Protein AF-A0A327TSM6-F1 (afdb_monomer_lite)

Structure (mmCIF, N/CA/C/O backbone):
data_AF-A0A327TSM6-F1
#
_entry.id   AF-A0A327TSM6-F1
#
loop_
_atom_site.group_PDB
_atom_site.id
_atom_site.type_symbol
_atom_site.label_atom_id
_atom_site.label_alt_id
_atom_site.label_comp_id
_atom_site.label_asym_id
_atom_site.label_entity_id
_atom_site.label_seq_id
_atom_site.pdbx_PDB_ins_code
_atom_site.Cartn_x
_atom_site.Cartn_y
_atom_site.Cartn_z
_atom_site.occupancy
_atom_site.B_iso_or_equiv
_atom_site.auth_seq_id
_atom_site.auth_comp_id
_atom_site.auth_asym_id
_atom_site.auth_atom_id
_atom_site.pdbx_PDB_model_num
ATOM 1 N N . MET A 1 1 ? 3.120 12.162 -18.384 1.00 59.00 1 MET A N 1
ATOM 2 C CA . MET A 1 1 ? 2.497 12.455 -17.069 1.00 59.00 1 MET A CA 1
ATOM 3 C C . MET A 1 1 ? 2.099 13.924 -17.020 1.00 59.00 1 MET A C 1
ATOM 5 O O . MET A 1 1 ? 2.922 14.766 -17.351 1.00 59.00 1 MET A O 1
ATOM 9 N N . SER A 1 2 ? 0.860 14.242 -16.639 1.00 67.25 2 SER A N 1
ATOM 10 C CA . SER A 1 2 ? 0.430 15.638 -16.445 1.00 67.25 2 SER A CA 1
ATOM 11 C C . SER A 1 2 ? 1.059 16.234 -15.179 1.00 67.25 2 SER A C 1
ATOM 13 O O . SER A 1 2 ? 1.199 15.537 -14.173 1.00 67.25 2 SER A O 1
ATOM 15 N N . ARG A 1 3 ? 1.384 17.535 -15.189 1.00 59.25 3 ARG A N 1
ATOM 16 C CA . ARG A 1 3 ? 1.973 18.266 -14.046 1.00 59.25 3 ARG A CA 1
ATOM 17 C C . ARG A 1 3 ? 1.148 18.119 -12.758 1.00 59.25 3 ARG A C 1
ATOM 19 O O . ARG A 1 3 ? 1.703 18.069 -11.662 1.00 59.25 3 ARG A O 1
ATOM 26 N N . ALA A 1 4 ? -0.175 17.999 -12.894 1.00 59.69 4 ALA A N 1
ATOM 27 C CA . ALA A 1 4 ? -1.097 17.781 -11.781 1.00 59.69 4 ALA A CA 1
ATOM 28 C C . ALA A 1 4 ? -0.918 16.404 -11.111 1.00 59.69 4 ALA A C 1
ATOM 30 O O . ALA A 1 4 ? -0.978 16.314 -9.883 1.00 59.69 4 ALA A O 1
ATOM 31 N N . ALA A 1 5 ? -0.636 15.356 -11.895 1.00 66.50 5 ALA A N 1
ATOM 32 C CA . ALA A 1 5 ? -0.379 14.008 -11.386 1.00 66.50 5 ALA A CA 1
ATOM 33 C C . ALA A 1 5 ? 0.936 13.963 -10.594 1.00 66.50 5 ALA A C 1
ATOM 35 O O . ALA A 1 5 ? 0.960 13.474 -9.468 1.00 66.50 5 ALA A O 1
ATOM 36 N N . THR A 1 6 ? 1.999 14.582 -11.114 1.00 72.19 6 THR A N 1
ATOM 37 C CA . THR A 1 6 ? 3.282 14.716 -10.403 1.00 72.19 6 THR A CA 1
ATOM 38 C C . THR A 1 6 ? 3.121 15.455 -9.070 1.00 72.19 6 THR A C 1
ATOM 40 O O . THR A 1 6 ? 3.665 15.034 -8.049 1.00 72.19 6 THR A O 1
ATOM 43 N N . ALA A 1 7 ? 2.317 16.522 -9.037 1.00 76.38 7 ALA A N 1
ATOM 44 C CA . ALA A 1 7 ? 2.040 17.258 -7.804 1.00 76.38 7 ALA A CA 1
ATOM 45 C C . ALA A 1 7 ? 1.226 16.436 -6.783 1.00 76.38 7 ALA A C 1
ATOM 47 O O . ALA A 1 7 ? 1.462 16.540 -5.578 1.00 76.38 7 ALA A O 1
ATOM 48 N N . ALA A 1 8 ? 0.274 15.613 -7.237 1.00 77.19 8 ALA A N 1
ATOM 49 C CA . ALA A 1 8 ? -0.500 14.721 -6.371 1.00 77.19 8 ALA A CA 1
ATOM 50 C C . ALA A 1 8 ? 0.365 13.606 -5.761 1.00 77.19 8 ALA A C 1
ATOM 52 O O . ALA A 1 8 ? 0.252 13.325 -4.565 1.00 77.19 8 ALA A O 1
ATOM 53 N N . ILE A 1 9 ? 1.283 13.048 -6.555 1.00 78.88 9 ILE A N 1
ATOM 54 C CA . ILE A 1 9 ? 2.296 12.089 -6.105 1.00 78.88 9 ILE A CA 1
ATOM 55 C C . ILE A 1 9 ? 3.164 12.733 -5.019 1.00 78.88 9 ILE A C 1
ATOM 57 O O . ILE A 1 9 ? 3.216 12.217 -3.907 1.00 78.88 9 ILE A O 1
ATOM 61 N N . GLY A 1 10 ? 3.732 13.919 -5.270 1.00 82.19 10 GLY A N 1
ATOM 62 C CA . GLY A 1 10 ? 4.582 14.613 -4.293 1.00 82.19 10 GLY A CA 1
ATOM 63 C C . GLY A 1 10 ? 3.881 14.943 -2.966 1.00 82.19 10 GLY A C 1
ATOM 64 O O . GLY A 1 10 ? 4.491 14.853 -1.897 1.00 82.19 10 GLY A O 1
ATOM 65 N N . ARG A 1 11 ? 2.583 15.281 -2.995 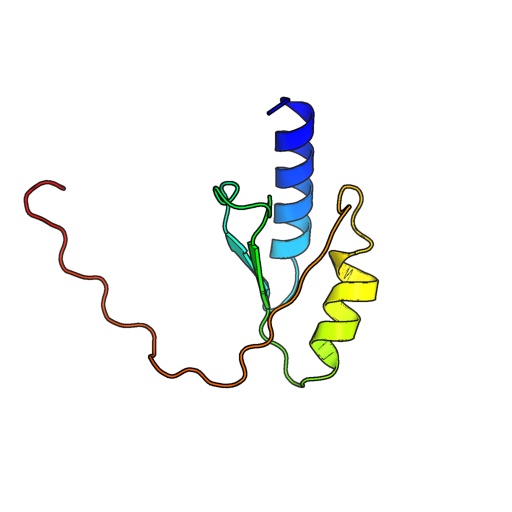1.00 84.06 11 ARG A N 1
ATOM 66 C CA . ARG A 1 11 ? 1.782 15.475 -1.770 1.00 84.06 11 ARG A CA 1
ATOM 67 C C . ARG A 1 11 ? 1.595 14.173 -0.994 1.00 84.06 11 ARG A C 1
ATOM 69 O O . ARG A 1 11 ? 1.702 14.182 0.233 1.00 84.06 11 ARG A O 1
ATOM 76 N N . SER A 1 12 ? 1.320 13.079 -1.697 1.00 83.50 12 SER A N 1
ATOM 77 C CA . SER A 1 12 ? 1.122 11.759 -1.093 1.00 83.50 12 SER A CA 1
ATOM 78 C C . SER A 1 12 ? 2.423 11.228 -0.490 1.00 83.50 12 SER A C 1
ATOM 80 O O . SER A 1 12 ? 2.418 10.832 0.672 1.00 83.50 12 SER A O 1
ATOM 82 N N . THR A 1 13 ? 3.547 11.347 -1.206 1.00 83.81 13 THR A N 1
ATOM 83 C CA . THR A 1 13 ? 4.899 11.033 -0.711 1.00 83.81 13 THR A CA 1
ATOM 84 C C . THR A 1 13 ? 5.166 11.709 0.625 1.00 83.81 13 THR A C 1
ATOM 86 O O . THR A 1 13 ? 5.383 11.030 1.623 1.00 83.81 13 THR A O 1
ATOM 89 N N . ARG A 1 14 ? 5.023 13.039 0.686 1.00 86.25 14 ARG A N 1
ATOM 90 C CA . ARG A 1 14 ? 5.283 13.810 1.910 1.00 86.25 14 ARG A CA 1
ATOM 91 C C . ARG A 1 14 ? 4.391 13.388 3.077 1.00 86.25 14 ARG A C 1
ATOM 93 O O . ARG A 1 14 ? 4.821 13.408 4.227 1.00 86.25 14 ARG A O 1
ATOM 100 N N . LYS A 1 15 ? 3.129 13.037 2.809 1.00 86.38 15 LYS A N 1
ATOM 101 C CA . LYS A 1 15 ? 2.208 12.558 3.850 1.00 86.38 15 LYS A CA 1
ATOM 102 C C . LYS A 1 15 ? 2.577 11.166 4.363 1.00 86.38 15 LYS A C 1
ATOM 104 O O . LYS A 1 15 ? 2.348 10.905 5.540 1.00 86.38 15 LYS A O 1
ATOM 109 N N . ILE A 1 16 ? 3.119 10.294 3.515 1.00 86.62 16 ILE A N 1
ATOM 110 C CA . ILE A 1 16 ? 3.558 8.948 3.903 1.00 86.62 16 ILE A CA 1
ATOM 111 C C . ILE A 1 16 ? 4.912 9.013 4.626 1.00 86.62 16 ILE A C 1
ATOM 113 O O . ILE A 1 16 ? 5.061 8.381 5.663 1.00 86.62 16 ILE A O 1
ATOM 117 N N . GLU A 1 17 ? 5.860 9.831 4.163 1.00 87.62 17 GLU A N 1
ATOM 118 C CA . GLU A 1 17 ? 7.174 10.026 4.807 1.00 87.62 17 GLU A CA 1
ATOM 119 C C . GLU A 1 17 ? 7.080 10.576 6.232 1.00 87.62 17 GLU A C 1
ATOM 121 O O . GLU A 1 17 ? 7.910 10.271 7.078 1.00 87.62 17 GLU A O 1
ATOM 126 N N . ARG A 1 18 ? 6.051 11.378 6.524 1.00 88.00 18 ARG A N 1
ATOM 127 C CA . ARG A 1 18 ? 5.803 11.901 7.877 1.00 88.00 18 ARG A CA 1
ATOM 128 C C . ARG A 1 18 ? 5.303 10.846 8.862 1.00 88.00 18 ARG A C 1
ATOM 130 O O . ARG A 1 18 ? 5.101 11.164 10.032 1.00 88.00 18 ARG A O 1
ATOM 137 N N . ARG A 1 19 ? 5.034 9.622 8.408 1.00 84.88 19 ARG A N 1
ATOM 138 C CA . ARG A 1 19 ? 4.537 8.557 9.275 1.00 84.88 19 ARG A CA 1
ATOM 139 C C . ARG A 1 19 ? 5.688 7.834 9.956 1.00 84.88 19 ARG A C 1
ATOM 141 O O . ARG A 1 19 ? 6.729 7.625 9.334 1.00 84.88 19 ARG A O 1
ATOM 148 N N . PRO A 1 20 ? 5.491 7.395 11.208 1.00 81.94 20 PRO A N 1
ATOM 149 C CA . PRO A 1 20 ? 6.504 6.621 11.901 1.00 81.94 20 PRO A CA 1
ATOM 150 C C . PRO A 1 20 ? 6.837 5.360 11.102 1.00 81.94 20 PRO A C 1
ATOM 152 O O . PRO A 1 20 ? 5.950 4.707 10.545 1.00 81.94 20 PRO A O 1
ATOM 155 N N . ASN A 1 21 ? 8.128 5.038 11.061 1.00 82.69 21 ASN A N 1
ATOM 156 C CA . ASN A 1 21 ? 8.671 3.817 10.465 1.00 82.69 21 ASN A CA 1
ATOM 157 C C . ASN A 1 21 ? 8.363 3.626 8.972 1.00 82.69 21 ASN A C 1
ATOM 159 O O . ASN A 1 21 ? 8.427 2.498 8.485 1.00 82.69 21 ASN A O 1
ATOM 163 N N . CYS A 1 22 ? 8.026 4.699 8.251 1.00 84.44 22 CYS A N 1
ATOM 164 C CA . CYS A 1 22 ? 7.769 4.668 6.816 1.00 84.44 22 CYS A CA 1
ATOM 165 C C . CYS A 1 22 ? 8.923 5.294 6.043 1.00 84.44 22 CYS A C 1
ATOM 167 O O . CYS A 1 22 ? 9.324 6.425 6.305 1.00 84.44 22 CYS A O 1
ATOM 169 N N . ARG A 1 23 ? 9.410 4.581 5.029 1.00 84.75 23 ARG A N 1
ATOM 170 C CA . ARG A 1 23 ? 10.357 5.100 4.045 1.00 84.75 23 ARG A CA 1
ATOM 171 C C . ARG A 1 23 ? 9.725 5.028 2.667 1.00 84.75 23 ARG A C 1
ATOM 173 O O . ARG A 1 23 ? 9.271 3.964 2.258 1.00 84.75 23 ARG A O 1
ATOM 180 N N . VAL A 1 24 ? 9.711 6.143 1.950 1.00 81.50 24 VAL A N 1
ATOM 181 C CA . VAL A 1 24 ? 9.174 6.224 0.587 1.00 81.50 24 VAL A CA 1
ATOM 182 C C . VAL A 1 24 ? 10.332 6.381 -0.389 1.00 81.50 24 VAL A C 1
ATOM 184 O O . VAL A 1 24 ? 11.298 7.082 -0.095 1.00 81.50 24 VAL A O 1
ATOM 187 N N . SER A 1 25 ? 10.253 5.729 -1.546 1.00 72.38 25 SER A N 1
ATOM 188 C CA . SER A 1 25 ? 11.131 6.030 -2.677 1.00 72.38 25 SER A CA 1
ATOM 189 C C . SER A 1 25 ? 10.388 6.893 -3.694 1.00 72.38 25 SER A C 1
ATOM 191 O O . SER A 1 25 ? 9.269 6.565 -4.091 1.00 72.38 25 SER A O 1
ATOM 193 N N . SER A 1 26 ? 11.041 7.956 -4.148 1.00 61.81 26 SER A N 1
ATOM 194 C CA . SER A 1 26 ? 10.649 8.781 -5.294 1.00 61.81 26 SER A CA 1
ATOM 195 C C . SER A 1 26 ? 11.884 8.882 -6.195 1.00 61.81 26 SER A C 1
ATOM 197 O O . SER A 1 26 ? 12.959 9.142 -5.650 1.00 61.81 26 SER A O 1
ATOM 199 N N . PRO A 1 27 ? 11.795 8.627 -7.516 1.00 57.69 27 PRO A N 1
ATOM 200 C CA . PRO A 1 27 ? 10.690 8.940 -8.433 1.00 57.69 27 PRO A CA 1
ATOM 201 C C . PRO A 1 27 ? 9.745 7.751 -8.729 1.00 57.69 27 PRO A C 1
ATOM 203 O O . PRO A 1 27 ? 9.958 6.667 -8.183 1.00 57.69 27 PRO A O 1
ATOM 206 N N . PRO A 1 28 ? 8.674 7.942 -9.539 1.00 61.19 28 PRO A N 1
ATOM 207 C CA . PRO A 1 28 ? 7.740 6.875 -9.894 1.00 61.19 28 PRO A CA 1
ATOM 208 C C . PRO A 1 28 ? 8.484 5.660 -10.433 1.00 61.19 28 PRO A C 1
ATOM 210 O O . PRO A 1 28 ? 9.362 5.795 -11.287 1.00 61.19 28 PRO A O 1
ATOM 213 N N . SER A 1 29 ? 8.144 4.475 -9.927 1.00 64.94 29 SER A N 1
ATOM 214 C CA . SER A 1 29 ? 8.705 3.251 -10.486 1.00 64.94 29 SER A CA 1
ATOM 215 C C . SER A 1 29 ? 8.225 3.097 -11.930 1.00 64.94 29 SER A C 1
ATOM 217 O O . SER A 1 29 ? 7.104 3.480 -12.248 1.00 64.94 29 SER A O 1
ATOM 219 N N . THR A 1 30 ? 9.044 2.525 -12.810 1.00 73.25 30 THR A N 1
ATOM 220 C CA . THR A 1 30 ? 8.652 2.214 -14.198 1.00 73.25 30 THR A CA 1
ATOM 221 C C . THR A 1 30 ? 7.566 1.131 -14.295 1.00 73.25 30 THR A C 1
ATOM 223 O O . THR A 1 30 ? 7.106 0.821 -15.389 1.00 73.25 30 THR A O 1
ATOM 226 N N . GLY A 1 31 ? 7.153 0.552 -13.162 1.00 74.88 31 GLY A N 1
ATOM 227 C CA . GLY A 1 31 ? 6.042 -0.389 -13.064 1.00 74.88 31 GLY A CA 1
ATOM 228 C C . GLY A 1 31 ? 4.678 0.290 -12.858 1.00 74.88 31 GLY A C 1
ATOM 229 O O . GLY A 1 31 ? 4.581 1.514 -12.822 1.00 74.88 31 GLY A O 1
ATOM 230 N N . PRO A 1 32 ? 3.606 -0.497 -12.661 1.00 78.00 32 PRO A N 1
ATOM 231 C CA . PRO A 1 32 ? 2.236 0.017 -12.527 1.00 78.00 32 PRO A CA 1
ATOM 232 C C . PRO A 1 32 ? 2.014 0.907 -11.287 1.00 78.00 32 PRO A C 1
ATOM 234 O O . PRO A 1 32 ? 1.030 1.641 -11.210 1.00 78.00 32 PRO A O 1
ATOM 237 N N . GLY A 1 33 ? 2.925 0.861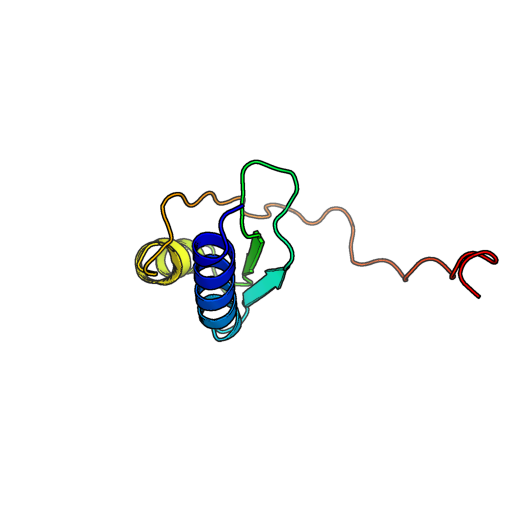 -10.310 1.00 81.44 33 GLY A N 1
ATOM 238 C CA . GLY A 1 33 ? 2.875 1.678 -9.102 1.00 81.44 33 GLY A CA 1
ATOM 239 C C . GLY A 1 33 ? 3.579 3.030 -9.257 1.00 81.44 33 GLY A C 1
ATOM 240 O O . GLY A 1 33 ? 4.781 3.099 -9.515 1.00 81.44 33 GLY A O 1
ATOM 241 N N . ASN A 1 34 ? 2.852 4.114 -8.973 1.00 84.12 34 ASN A N 1
ATOM 242 C CA . ASN A 1 34 ? 3.401 5.477 -8.964 1.00 84.12 34 ASN A CA 1
ATOM 243 C C . ASN A 1 34 ? 4.263 5.786 -7.727 1.00 84.12 34 ASN A C 1
ATOM 245 O O . ASN A 1 34 ? 5.044 6.735 -7.751 1.00 84.12 34 ASN A O 1
ATOM 249 N N . LEU A 1 35 ? 4.100 5.020 -6.642 1.00 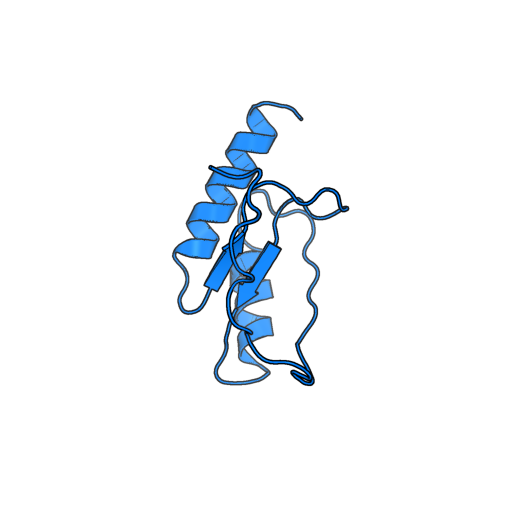83.38 35 LEU A N 1
ATOM 250 C CA . LEU A 1 35 ? 4.817 5.172 -5.376 1.00 83.38 35 LEU A CA 1
ATOM 251 C C . LEU A 1 35 ? 5.142 3.803 -4.783 1.00 83.38 35 LEU A C 1
ATOM 253 O O . LEU A 1 35 ? 4.323 2.887 -4.840 1.00 83.38 35 LEU A O 1
ATOM 257 N N . ARG A 1 36 ? 6.315 3.691 -4.156 1.00 86.44 36 ARG A N 1
ATOM 258 C CA . ARG A 1 36 ? 6.684 2.553 -3.310 1.00 86.44 36 ARG A CA 1
ATOM 259 C C . ARG A 1 36 ? 7.090 3.052 -1.934 1.00 86.44 36 ARG A C 1
ATOM 261 O O . ARG A 1 36 ? 7.861 4.003 -1.812 1.00 86.44 36 ARG A O 1
ATOM 268 N N . ALA A 1 37 ? 6.564 2.392 -0.911 1.00 87.50 37 ALA A N 1
ATOM 269 C CA . ALA A 1 37 ? 6.892 2.657 0.477 1.00 87.50 37 ALA A CA 1
ATOM 270 C C . ALA A 1 37 ? 7.181 1.343 1.204 1.00 87.50 37 ALA A C 1
ATOM 272 O O . ALA A 1 37 ? 6.555 0.320 0.932 1.00 87.50 37 ALA A O 1
ATOM 273 N N . VAL A 1 38 ? 8.123 1.396 2.136 1.00 89.25 38 VAL A N 1
ATOM 274 C CA . VAL A 1 38 ? 8.427 0.325 3.081 1.00 89.25 38 VAL A CA 1
ATOM 275 C C . VAL A 1 38 ? 8.023 0.817 4.462 1.00 89.25 38 VAL A C 1
ATOM 277 O O . VAL A 1 38 ? 8.404 1.920 4.857 1.00 89.25 38 VAL A O 1
ATOM 280 N N . VAL A 1 39 ? 7.250 0.010 5.184 1.00 89.56 39 VAL A N 1
ATOM 281 C CA . VAL A 1 39 ? 6.854 0.281 6.568 1.00 89.56 39 VAL A CA 1
ATOM 282 C C . VAL A 1 39 ? 7.338 -0.844 7.471 1.00 89.56 39 VAL A C 1
ATOM 284 O O . VAL A 1 39 ? 7.185 -2.017 7.137 1.00 89.56 39 VAL A O 1
ATOM 287 N N . ILE A 1 40 ? 7.915 -0.481 8.615 1.00 90.19 40 ILE A N 1
ATOM 288 C CA . ILE A 1 40 ? 8.290 -1.429 9.667 1.00 90.19 40 ILE A CA 1
ATOM 289 C C . ILE A 1 40 ? 7.273 -1.311 10.802 1.00 90.19 40 ILE A C 1
ATOM 291 O O . ILE A 1 40 ? 7.077 -0.238 11.377 1.00 90.19 40 ILE A O 1
ATOM 295 N N . THR A 1 41 ? 6.616 -2.418 11.130 1.00 89.00 41 THR A N 1
ATOM 296 C CA . THR A 1 41 ? 5.605 -2.488 12.190 1.00 89.00 41 THR A CA 1
ATOM 297 C C . THR A 1 41 ? 6.033 -3.444 13.291 1.00 89.00 41 THR A C 1
ATOM 299 O O . THR A 1 41 ? 6.876 -4.314 13.081 1.00 89.00 41 THR A O 1
ATOM 302 N N . ARG A 1 42 ? 5.454 -3.292 14.486 1.00 89.56 42 ARG A N 1
ATOM 303 C CA . ARG A 1 42 ? 5.771 -4.154 15.635 1.00 89.56 42 ARG A CA 1
ATOM 304 C C . ARG A 1 42 ? 5.037 -5.492 15.591 1.00 89.56 42 ARG A C 1
ATOM 306 O O . ARG A 1 42 ? 5.436 -6.430 16.269 1.00 89.56 42 ARG A O 1
ATOM 313 N N . SER A 1 43 ? 3.969 -5.589 14.798 1.00 90.00 43 SER A N 1
ATOM 314 C CA . SER A 1 43 ? 3.173 -6.807 14.630 1.00 90.00 43 SER A CA 1
ATOM 315 C C . SER A 1 43 ? 2.595 -6.924 13.220 1.00 90.00 43 SER A C 1
ATOM 317 O O . SER A 1 43 ? 2.541 -5.941 12.481 1.00 90.00 43 SER A O 1
ATOM 319 N N . ALA A 1 44 ? 2.103 -8.113 12.861 1.00 86.81 44 ALA A N 1
ATOM 320 C CA . ALA A 1 44 ? 1.448 -8.369 11.575 1.00 86.81 44 ALA A CA 1
ATOM 321 C C . ALA A 1 44 ? 0.073 -7.686 11.422 1.00 86.81 44 ALA A C 1
ATOM 323 O O . ALA A 1 44 ? -0.434 -7.576 10.308 1.00 86.81 44 ALA A O 1
ATOM 324 N N . ARG A 1 45 ? -0.540 -7.208 12.516 1.00 87.88 45 ARG A N 1
ATOM 325 C CA . ARG A 1 45 ? -1.849 -6.529 12.480 1.00 87.88 45 ARG A CA 1
ATOM 326 C C . ARG A 1 45 ? -1.734 -5.037 12.166 1.00 87.88 45 ARG A C 1
ATOM 328 O O . ARG A 1 45 ? -2.595 -4.473 11.497 1.00 87.88 45 ARG A O 1
ATOM 335 N N . GLU A 1 46 ? -0.668 -4.404 12.640 1.00 88.44 46 GLU A N 1
ATOM 336 C CA . GLU A 1 46 ? -0.407 -2.971 12.467 1.00 88.44 46 GLU A CA 1
ATOM 337 C C . GLU A 1 46 ? -0.334 -2.493 11.003 1.00 88.44 46 GLU A C 1
ATOM 339 O O . GLU A 1 46 ? -0.864 -1.412 10.730 1.00 88.44 46 GLU A O 1
ATOM 344 N N . PRO A 1 47 ? 0.228 -3.258 10.040 1.00 89.12 47 PRO A N 1
ATOM 345 C CA . PRO A 1 47 ? 0.209 -2.884 8.633 1.00 89.12 47 PRO A CA 1
ATOM 346 C C . PRO A 1 47 ? -1.211 -2.685 8.123 1.00 89.12 47 PRO A C 1
ATOM 348 O O . PRO A 1 47 ? -1.476 -1.686 7.469 1.00 89.12 47 PRO A O 1
ATOM 351 N N . TYR A 1 48 ? -2.149 -3.573 8.464 1.00 88.00 48 TYR A N 1
ATOM 352 C CA . TYR A 1 48 ? -3.527 -3.458 7.987 1.00 88.00 48 TYR A CA 1
ATOM 353 C C . TYR A 1 48 ? -4.163 -2.135 8.406 1.00 88.00 48 TYR A C 1
ATOM 355 O O . TYR A 1 48 ? -4.724 -1.450 7.558 1.00 88.00 48 TYR A O 1
ATOM 363 N N . ALA A 1 49 ? -4.002 -1.728 9.670 1.00 86.81 49 ALA A N 1
ATOM 364 C CA . ALA A 1 49 ? -4.468 -0.422 10.132 1.00 86.81 49 ALA A CA 1
ATOM 365 C C . ALA A 1 49 ? -3.758 0.723 9.389 1.00 86.81 49 ALA A C 1
ATOM 367 O O . ALA A 1 49 ? -4.406 1.627 8.868 1.00 86.81 49 ALA A O 1
ATOM 368 N N . HIS A 1 50 ? -2.430 0.660 9.264 1.00 85.81 50 HIS A N 1
ATOM 369 C CA . HIS A 1 50 ? -1.646 1.671 8.553 1.00 85.81 50 HIS A CA 1
ATOM 370 C C . HIS A 1 50 ? -2.105 1.875 7.098 1.00 85.81 50 HIS A C 1
ATOM 372 O O . HIS A 1 50 ? -2.139 3.001 6.588 1.00 85.81 50 HIS A O 1
ATOM 378 N N . LEU A 1 51 ? -2.457 0.781 6.427 1.00 88.38 51 LEU A N 1
ATOM 379 C CA . LEU A 1 51 ? -2.846 0.756 5.026 1.00 88.38 51 LEU A CA 1
ATOM 380 C C . LEU A 1 51 ? -4.275 1.254 4.830 1.00 88.38 51 LEU A C 1
ATOM 382 O O . LEU A 1 51 ? -4.480 2.159 4.027 1.00 88.38 51 LEU A O 1
ATOM 386 N N . THR A 1 52 ? -5.243 0.712 5.571 1.00 87.00 52 THR A N 1
ATOM 387 C CA . THR A 1 52 ? -6.669 0.957 5.310 1.00 87.00 52 THR A CA 1
ATOM 388 C C . THR A 1 52 ? -7.175 2.267 5.899 1.00 87.00 52 THR A C 1
ATOM 390 O O . THR A 1 52 ? -7.944 2.961 5.243 1.00 87.00 52 THR A O 1
ATOM 393 N N . THR A 1 53 ? -6.721 2.661 7.091 1.00 82.38 53 THR A N 1
ATOM 394 C CA . THR A 1 53 ? -7.143 3.933 7.714 1.00 82.38 53 THR A CA 1
ATOM 395 C C . THR A 1 53 ? -6.155 5.058 7.449 1.00 82.38 53 THR A C 1
ATOM 397 O O . THR A 1 53 ? -6.497 6.236 7.511 1.00 82.38 53 THR A O 1
ATOM 400 N N . GLY A 1 54 ? -4.916 4.698 7.122 1.00 83.75 54 GLY A N 1
ATOM 401 C CA . GLY A 1 54 ? -3.866 5.643 6.827 1.00 83.75 54 GLY A CA 1
ATOM 402 C C . GLY A 1 54 ? -3.720 5.908 5.331 1.00 83.75 54 GLY A C 1
ATOM 403 O O . GLY A 1 54 ? -4.012 7.011 4.876 1.00 83.75 54 GLY A O 1
ATOM 404 N N . VAL A 1 55 ? -3.080 4.994 4.597 1.00 88.12 55 VAL A N 1
ATOM 405 C CA . VAL A 1 55 ? -2.605 5.275 3.225 1.00 88.12 55 VAL A CA 1
ATOM 406 C C . VAL A 1 55 ? -3.772 5.360 2.245 1.00 88.12 55 VAL A C 1
ATOM 408 O O . VAL A 1 55 ? -3.839 6.314 1.478 1.00 88.12 55 VAL A O 1
ATOM 411 N N . ALA A 1 56 ? -4.717 4.422 2.312 1.00 89.81 56 ALA A N 1
ATOM 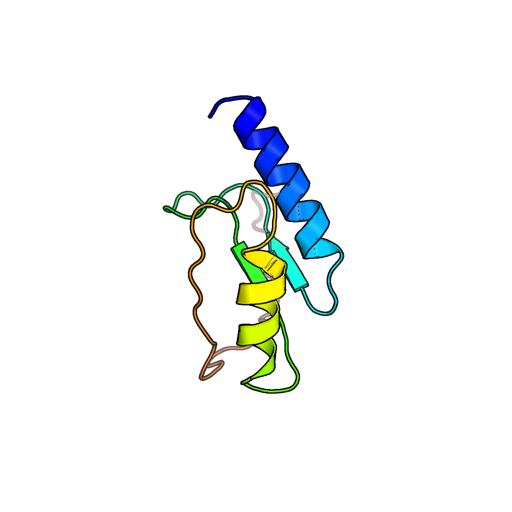412 C CA . ALA A 1 56 ? -5.892 4.390 1.443 1.00 89.81 56 ALA A CA 1
ATOM 413 C C . ALA A 1 56 ? -6.806 5.616 1.620 1.00 89.81 56 ALA A C 1
ATOM 415 O O . ALA A 1 56 ? -7.473 6.026 0.678 1.00 89.81 56 ALA A O 1
ATOM 416 N N . ALA A 1 57 ? -6.791 6.247 2.798 1.00 89.56 57 ALA A N 1
ATOM 417 C CA . ALA A 1 57 ? -7.555 7.464 3.069 1.00 89.56 57 ALA A CA 1
ATOM 418 C C . ALA A 1 57 ? -6.920 8.741 2.478 1.00 89.56 57 ALA A C 1
ATOM 420 O O . ALA A 1 57 ? -7.492 9.829 2.584 1.00 89.56 57 ALA A O 1
ATOM 421 N N . LEU A 1 58 ? -5.717 8.664 1.895 1.00 87.94 58 LEU A N 1
ATOM 422 C CA . LEU A 1 58 ? -5.052 9.836 1.337 1.00 87.94 58 LEU A CA 1
ATOM 423 C C . LEU A 1 58 ? -5.730 10.290 0.035 1.00 87.94 58 LEU A C 1
ATOM 425 O O . LEU A 1 58 ? -5.851 9.503 -0.904 1.00 87.94 58 LEU A O 1
ATOM 429 N N . PRO A 1 59 ? -6.075 11.587 -0.088 1.00 83.38 59 PRO A N 1
ATOM 430 C CA . PRO A 1 59 ? -6.581 12.129 -1.342 1.00 83.38 59 PRO A CA 1
ATOM 431 C C . PRO A 1 59 ? -5.569 11.922 -2.475 1.00 83.38 59 PRO A C 1
ATOM 433 O O . PRO A 1 59 ? -4.452 12.441 -2.411 1.00 83.38 59 PRO A O 1
ATOM 436 N N . GLY A 1 60 ? -5.972 11.182 -3.508 1.00 84.75 60 GLY A N 1
ATOM 437 C CA . GLY A 1 60 ? -5.134 10.845 -4.664 1.00 84.75 60 GLY A CA 1
ATOM 438 C C . GLY A 1 60 ? -4.616 9.405 -4.689 1.00 84.75 60 GLY A C 1
ATOM 439 O O . GLY A 1 60 ? -4.046 9.003 -5.701 1.00 84.75 60 GLY A O 1
ATOM 440 N N . VAL A 1 61 ? -4.839 8.617 -3.633 1.00 87.75 61 VAL A N 1
ATOM 441 C CA . VAL A 1 61 ? -4.626 7.164 -3.673 1.00 87.75 61 VAL A CA 1
ATOM 442 C C . VAL A 1 61 ? -5.850 6.514 -4.313 1.00 87.75 61 VAL A C 1
ATOM 444 O O . VAL A 1 61 ? -6.958 6.638 -3.805 1.00 87.75 61 VAL A O 1
ATOM 447 N N . GLN A 1 62 ? -5.647 5.864 -5.459 1.00 89.62 62 GLN A N 1
ATOM 448 C CA . GLN A 1 62 ? -6.705 5.163 -6.204 1.00 89.62 62 GLN A CA 1
ATOM 449 C C . GLN A 1 62 ? -6.596 3.645 -6.071 1.00 89.62 62 GLN A C 1
ATOM 451 O O . GLN A 1 62 ? -7.602 2.947 -6.065 1.00 89.62 62 GLN A O 1
ATOM 456 N N . HIS A 1 63 ? -5.365 3.148 -5.961 1.00 89.06 63 HIS A N 1
ATOM 457 C CA . HIS A 1 63 ? -5.053 1.732 -5.849 1.00 89.06 63 HIS A CA 1
ATOM 458 C C . HIS A 1 63 ? -3.923 1.547 -4.842 1.00 89.06 63 HIS A C 1
ATOM 460 O O . HIS A 1 63 ? -3.002 2.370 -4.783 1.00 89.06 63 HIS A O 1
ATOM 466 N N . LEU A 1 64 ? -4.008 0.489 -4.041 1.00 88.31 64 LEU A N 1
ATOM 467 C CA . LEU A 1 64 ? -3.034 0.159 -3.007 1.00 88.31 64 LEU A CA 1
ATOM 468 C C . LEU A 1 64 ? -2.808 -1.350 -3.006 1.00 88.31 64 LEU A C 1
ATOM 470 O O . LEU A 1 64 ? -3.736 -2.120 -2.779 1.00 88.31 64 LEU A O 1
ATOM 474 N N . GLU A 1 65 ? -1.561 -1.754 -3.209 1.00 89.12 65 GLU A N 1
ATOM 475 C CA . GLU A 1 65 ? -1.132 -3.149 -3.127 1.00 89.12 65 GLU A CA 1
ATOM 476 C C . GLU A 1 65 ? -0.091 -3.300 -2.030 1.00 89.12 65 GLU A C 1
ATOM 478 O O . GLU A 1 65 ? 0.696 -2.383 -1.769 1.00 89.12 65 GLU A O 1
ATOM 483 N N . THR A 1 66 ? -0.077 -4.465 -1.385 1.00 87.94 66 THR A N 1
ATOM 484 C CA . THR A 1 66 ? 0.845 -4.769 -0.293 1.00 87.94 66 THR A CA 1
ATOM 485 C C . THR A 1 66 ? 1.524 -6.111 -0.497 1.00 87.94 66 THR A C 1
ATOM 487 O O . THR A 1 66 ? 0.935 -7.060 -1.004 1.00 87.94 66 THR A O 1
ATOM 490 N N . ALA A 1 67 ? 2.786 -6.181 -0.080 1.00 88.50 67 ALA A N 1
ATOM 491 C CA . ALA A 1 67 ? 3.594 -7.390 -0.123 1.00 88.50 67 ALA A CA 1
ATOM 492 C C . ALA A 1 67 ? 4.350 -7.515 1.212 1.00 88.50 67 ALA A C 1
ATOM 494 O O . ALA A 1 67 ? 5.372 -6.847 1.388 1.00 88.50 67 ALA A O 1
ATOM 495 N N . PRO A 1 68 ? 3.835 -8.283 2.191 1.00 89.06 68 PRO A N 1
ATOM 496 C CA . PRO A 1 68 ? 4.518 -8.469 3.465 1.00 89.06 68 PRO A CA 1
ATOM 497 C C . PRO A 1 68 ? 5.790 -9.305 3.283 1.00 89.06 68 PRO A C 1
ATOM 499 O O . PRO A 1 68 ? 5.783 -10.348 2.628 1.00 89.06 68 PRO A O 1
ATOM 502 N N . THR A 1 69 ? 6.885 -8.869 3.903 1.00 90.44 69 THR A N 1
ATOM 503 C CA . THR A 1 69 ? 8.141 -9.627 3.918 1.00 90.44 69 THR A CA 1
ATOM 504 C C . THR A 1 69 ? 8.037 -10.773 4.919 1.00 90.44 69 THR A C 1
ATOM 506 O O . THR A 1 69 ? 8.086 -10.551 6.124 1.00 90.44 69 THR A O 1
ATOM 509 N N . ILE A 1 70 ? 7.909 -12.005 4.421 1.00 88.62 70 ILE A N 1
ATOM 510 C CA . ILE A 1 70 ? 7.854 -13.216 5.261 1.00 88.62 70 ILE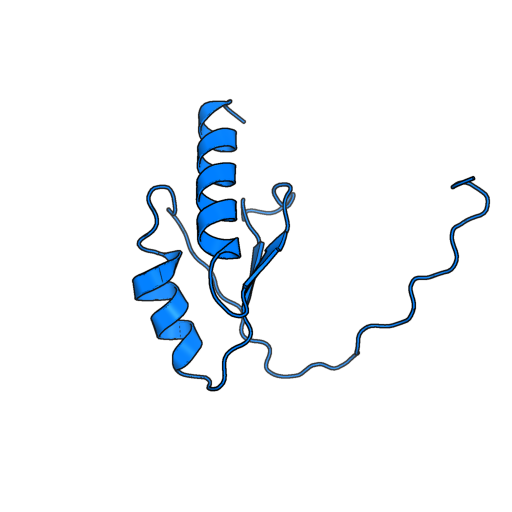 A CA 1
ATOM 511 C C . ILE A 1 70 ? 9.248 -13.580 5.784 1.00 88.62 70 ILE A C 1
ATOM 513 O O . ILE A 1 70 ? 9.403 -14.015 6.923 1.00 88.62 70 ILE A O 1
ATOM 517 N N . ARG A 1 71 ? 10.275 -13.406 4.947 1.00 89.69 71 ARG A N 1
ATOM 518 C CA . ARG A 1 71 ? 11.664 -13.725 5.275 1.00 89.69 71 ARG A CA 1
ATOM 519 C C . ARG A 1 71 ? 12.612 -12.799 4.525 1.00 89.69 71 ARG A C 1
ATOM 521 O O . ARG A 1 71 ? 12.425 -12.561 3.335 1.00 89.69 71 ARG A O 1
ATOM 528 N N . ILE A 1 72 ? 13.643 -12.328 5.219 1.00 91.00 72 ILE A N 1
ATOM 529 C CA . ILE A 1 72 ? 14.793 -11.651 4.620 1.00 91.00 72 ILE A CA 1
ATOM 530 C C . ILE A 1 72 ? 15.852 -12.727 4.396 1.00 91.00 72 ILE A C 1
ATOM 532 O O . ILE A 1 72 ? 16.314 -13.336 5.356 1.00 91.00 72 ILE A O 1
ATOM 536 N N . VAL A 1 73 ? 16.153 -13.019 3.132 1.00 93.56 73 VAL A N 1
ATOM 537 C CA . VAL A 1 73 ? 17.171 -14.021 2.774 1.00 93.56 73 VAL A CA 1
ATOM 538 C C . VAL A 1 73 ? 18.560 -13.391 2.785 1.00 93.56 73 VAL A C 1
ATOM 540 O O . VAL A 1 73 ? 19.487 -13.998 3.296 1.00 93.56 73 VAL A O 1
ATOM 543 N N . GLU A 1 74 ? 18.665 -12.153 2.304 1.00 86.12 74 GLU A N 1
ATOM 544 C CA . GLU A 1 74 ? 19.907 -11.387 2.258 1.00 86.12 74 GLU A CA 1
ATOM 545 C C . GLU A 1 74 ? 19.725 -10.027 2.926 1.00 86.12 74 GLU A C 1
ATOM 547 O O . GLU A 1 74 ? 18.696 -9.363 2.759 1.00 86.12 74 GLU A O 1
ATOM 552 N N . GLY A 1 75 ? 20.729 -9.633 3.706 1.00 81.62 75 GLY A N 1
ATOM 553 C CA . GLY A 1 75 ? 20.768 -8.346 4.388 1.00 81.62 75 GLY A CA 1
ATOM 554 C C . GLY A 1 75 ? 21.273 -7.211 3.490 1.00 81.62 75 GLY A C 1
ATOM 555 O O . GLY A 1 75 ? 21.694 -7.440 2.355 1.00 81.62 75 GLY A O 1
ATOM 556 N N . PRO A 1 76 ? 21.262 -5.963 3.987 1.00 81.88 76 PRO A N 1
ATOM 557 C CA . PRO A 1 76 ? 21.955 -4.874 3.315 1.00 81.88 76 PRO A CA 1
ATOM 558 C C . PRO A 1 76 ? 23.454 -5.193 3.232 1.00 81.88 76 PRO A C 1
ATOM 560 O O . PRO A 1 76 ? 24.133 -5.296 4.253 1.00 81.88 76 PRO A O 1
ATOM 563 N N . GLY A 1 77 ? 23.955 -5.365 2.011 1.00 78.56 77 GLY A N 1
ATOM 564 C CA . GLY A 1 77 ? 25.382 -5.500 1.738 1.00 78.56 77 GLY A CA 1
ATOM 565 C C . GLY A 1 77 ? 26.088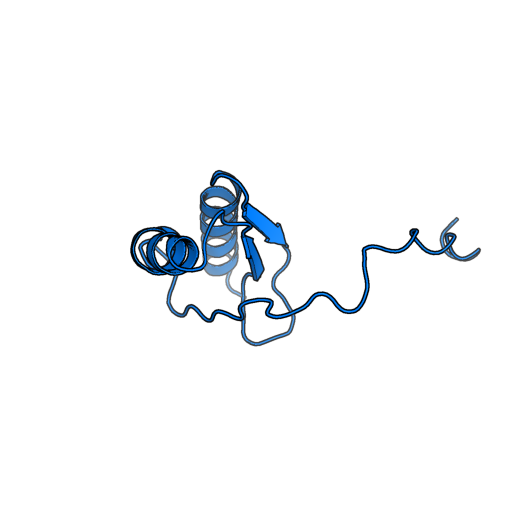 -4.139 1.674 1.00 78.56 77 GLY A C 1
ATOM 566 O O . GLY A 1 77 ? 25.423 -3.100 1.599 1.00 78.56 77 GLY A O 1
ATOM 567 N N . PRO A 1 78 ? 27.433 -4.118 1.679 1.00 85.75 78 PRO A N 1
ATOM 568 C CA . PRO A 1 78 ? 28.199 -2.910 1.397 1.00 85.75 78 PRO A CA 1
ATOM 569 C C . PRO A 1 78 ? 27.791 -2.316 0.048 1.00 85.75 78 PRO A C 1
ATOM 571 O O . PRO A 1 78 ? 27.474 -3.054 -0.888 1.00 85.75 78 PRO A O 1
ATOM 574 N N . LEU A 1 79 ? 27.842 -0.986 -0.070 1.00 82.88 79 LEU A N 1
ATOM 575 C CA . LEU A 1 79 ? 27.773 -0.376 -1.393 1.00 82.88 79 LEU A CA 1
ATOM 576 C C . LEU A 1 79 ? 28.953 -0.914 -2.216 1.00 82.88 79 LEU A C 1
ATOM 578 O O . LEU A 1 79 ? 30.084 -0.890 -1.718 1.00 82.88 79 LEU A O 1
ATOM 582 N N . PRO A 1 80 ? 28.715 -1.423 -3.437 1.00 81.69 80 PRO A N 1
ATOM 583 C CA . PRO A 1 80 ? 29.814 -1.808 -4.304 1.00 81.69 80 PRO A CA 1
ATOM 584 C C . PRO A 1 80 ? 30.728 -0.591 -4.520 1.00 81.69 80 PRO A C 1
ATOM 586 O O . PRO A 1 80 ? 30.232 0.542 -4.546 1.00 81.69 80 PRO A O 1
ATOM 589 N N . PRO A 1 81 ? 32.052 -0.793 -4.643 1.00 84.75 81 PRO A N 1
ATOM 590 C CA . PRO A 1 81 ? 32.969 0.305 -4.914 1.00 84.75 81 PRO A CA 1
ATOM 591 C C . PRO A 1 81 ? 32.534 1.036 -6.188 1.00 84.75 81 PRO A C 1
ATOM 593 O O . PRO A 1 81 ? 32.108 0.395 -7.153 1.00 84.75 81 PRO A O 1
ATOM 596 N N . ALA A 1 82 ? 32.623 2.370 -6.174 1.00 82.25 82 ALA A N 1
ATOM 597 C CA . ALA A 1 82 ? 32.304 3.187 -7.341 1.00 82.25 82 ALA A CA 1
ATOM 598 C C . ALA A 1 82 ? 33.116 2.697 -8.545 1.00 82.25 82 ALA A C 1
ATOM 600 O O . ALA A 1 82 ? 34.300 2.363 -8.413 1.00 82.25 82 ALA A O 1
ATOM 601 N N . SER A 1 83 ? 32.480 2.614 -9.712 1.00 81.88 83 SER A N 1
ATOM 602 C CA . SER A 1 83 ? 33.211 2.211 -10.903 1.00 81.88 83 SER A CA 1
ATOM 603 C C . SER A 1 83 ? 34.183 3.336 -11.290 1.00 81.88 83 SER A C 1
ATOM 605 O O . SER A 1 83 ? 33.862 4.508 -11.093 1.00 81.88 83 SER A O 1
ATOM 607 N N . PRO A 1 84 ? 35.345 3.043 -11.899 1.00 78.81 84 PRO A N 1
ATOM 608 C CA . PRO A 1 84 ? 36.255 4.086 -12.386 1.00 78.81 84 PRO A CA 1
ATOM 609 C C . PRO A 1 84 ? 35.649 5.037 -13.433 1.00 78.81 84 PRO A C 1
ATOM 611 O O . PRO A 1 84 ? 36.310 5.982 -13.836 1.00 78.81 84 PRO A O 1
ATOM 614 N N . ARG A 1 85 ? 34.425 4.772 -13.916 1.00 73.38 85 ARG A N 1
ATOM 615 C CA . ARG A 1 85 ? 33.683 5.639 -14.842 1.00 73.38 85 ARG A CA 1
ATOM 616 C C . ARG A 1 85 ? 32.778 6.655 -14.133 1.00 73.38 85 ARG A C 1
ATOM 618 O O . ARG A 1 85 ? 32.162 7.462 -14.819 1.00 73.38 85 ARG A O 1
ATOM 625 N N . ASP A 1 86 ? 32.699 6.602 -12.803 1.00 68.56 86 ASP A N 1
ATOM 626 C CA . ASP A 1 86 ? 31.874 7.486 -11.970 1.00 68.56 86 ASP A CA 1
ATOM 627 C C . ASP A 1 86 ? 32.678 8.640 -11.315 1.00 68.56 86 ASP A C 1
ATOM 629 O O . ASP A 1 86 ? 32.128 9.354 -10.474 1.00 68.56 86 ASP A O 1
ATOM 633 N N . ILE A 1 87 ? 33.960 8.822 -11.686 1.00 59.66 87 ILE A N 1
ATOM 634 C CA . ILE A 1 87 ? 34.862 9.927 -11.277 1.00 59.66 87 ILE A CA 1
ATOM 635 C C . ILE A 1 87 ? 35.269 10.794 -12.467 1.00 59.66 87 ILE A C 1
ATOM 637 O O . ILE A 1 87 ? 35.571 10.218 -13.536 1.00 59.66 87 ILE A O 1
#

Foldseek 3Di:
DDPVLVVLLVVLQVQQVPDPQKDKDDDQDPDPGRIDIDGDDPDPVVVVCCVPVNNCPRPNDPDDDDDDDPDDPDDDDDDPPDDPVVD

Secondary structure (DSSP, 8-state):
--HHHHHHHHHHHHHHHTSTTEEEE-S--SSS-S-EEEE--SSSSHHHHIIIIIITTSTT---------S--SS--PPPPPPPTT--

Radius of gyration: 15.85 Å; chains: 1; bounding box: 44×32×33 Å

pLDDT: mean 82.05, std 8.8, range [57.69, 93.56]

Sequence (87 aa):
MSRAATAAIGRSTRKIERRPNCRVSSPPSTGPGNLRAVVITRSAREPYAHLTTGVAALPGVQHLETAPTIRIVEGPGPLPPASPRDI